Protein AF-A0AAV7IKE7-F1 (afdb_monomer)

Organism: Cotesia glomerata (NCBI:txid32391)

Structure (mmCIF, N/CA/C/O backbone):
data_AF-A0AAV7IKE7-F1
#
_entry.id   AF-A0AAV7IKE7-F1
#
loop_
_atom_site.group_PDB
_atom_site.id
_atom_site.type_symbol
_atom_site.label_atom_id
_atom_site.label_alt_id
_atom_site.label_comp_id
_atom_site.label_asym_id
_atom_site.label_entity_id
_atom_site.label_seq_id
_atom_site.pdbx_PDB_ins_code
_atom_site.Cartn_x
_atom_site.Cartn_y
_atom_site.Cartn_z
_atom_site.occupancy
_atom_site.B_iso_or_equiv
_atom_site.auth_seq_id
_atom_site.auth_comp_id
_atom_site.auth_asym_id
_atom_site.auth_atom_id
_atom_site.pdbx_PDB_model_num
ATOM 1 N N . ARG A 1 1 ? 20.752 11.874 -55.294 1.00 60.31 1 ARG A N 1
ATOM 2 C CA . ARG A 1 1 ? 19.433 12.115 -55.934 1.00 60.31 1 ARG A CA 1
ATOM 3 C C . ARG A 1 1 ? 18.949 10.869 -56.681 1.00 60.31 1 ARG A C 1
ATOM 5 O O . ARG A 1 1 ? 17.991 10.295 -56.192 1.00 60.31 1 ARG A O 1
ATOM 12 N N . LYS A 1 2 ? 19.685 10.338 -57.675 1.00 67.12 2 LYS A N 1
ATOM 13 C CA . LYS A 1 2 ? 19.336 9.075 -58.374 1.00 67.12 2 LYS A CA 1
ATOM 14 C C . LYS A 1 2 ? 19.021 7.869 -57.466 1.00 67.12 2 LYS A C 1
ATOM 16 O O . LYS A 1 2 ? 18.005 7.227 -57.664 1.00 67.12 2 LYS A O 1
ATOM 21 N N . ALA A 1 3 ? 19.811 7.620 -56.417 1.00 66.62 3 ALA A N 1
ATOM 22 C CA . ALA A 1 3 ? 19.564 6.496 -55.499 1.00 66.62 3 ALA A CA 1
ATOM 23 C C . ALA A 1 3 ? 18.273 6.622 -54.655 1.00 66.62 3 ALA A C 1
ATOM 25 O O . ALA A 1 3 ? 17.724 5.611 -54.231 1.00 66.62 3 ALA A O 1
ATOM 26 N N . ARG A 1 4 ? 17.772 7.846 -54.412 1.00 65.31 4 ARG A N 1
ATOM 27 C CA . ARG A 1 4 ? 16.480 8.062 -53.733 1.00 65.31 4 ARG A CA 1
ATOM 28 C C . ARG A 1 4 ? 15.309 7.891 -54.700 1.00 65.31 4 ARG A C 1
ATOM 30 O O . ARG A 1 4 ? 14.333 7.264 -54.323 1.00 65.31 4 ARG A O 1
ATOM 37 N N . GLU A 1 5 ? 15.432 8.380 -55.936 1.00 72.56 5 GLU A N 1
ATOM 38 C CA . GLU A 1 5 ? 14.412 8.184 -56.982 1.00 72.56 5 GLU A CA 1
ATOM 39 C C . GLU A 1 5 ? 14.264 6.713 -57.385 1.00 72.56 5 GLU A C 1
ATOM 41 O O . GLU A 1 5 ? 13.155 6.244 -57.620 1.00 72.56 5 GLU A O 1
ATOM 46 N N . GLU A 1 6 ? 15.368 5.966 -57.442 1.00 70.06 6 GLU A N 1
ATOM 47 C CA . GLU A 1 6 ? 15.345 4.534 -57.748 1.00 70.06 6 GLU A CA 1
ATOM 48 C C . GLU A 1 6 ? 14.755 3.717 -56.591 1.00 70.06 6 GLU A C 1
ATOM 50 O O . GLU A 1 6 ? 13.964 2.805 -56.819 1.00 70.06 6 GLU A O 1
ATOM 55 N N . ALA A 1 7 ? 15.056 4.088 -55.342 1.00 68.25 7 ALA A N 1
ATOM 56 C CA . ALA A 1 7 ? 14.423 3.491 -54.168 1.00 68.25 7 ALA A CA 1
ATOM 57 C C . ALA A 1 7 ? 12.918 3.803 -54.099 1.00 68.25 7 ALA A C 1
ATOM 59 O O . ALA A 1 7 ? 12.135 2.929 -53.739 1.00 68.25 7 ALA A O 1
ATOM 60 N N . GLU A 1 8 ? 12.503 5.012 -54.484 1.00 70.88 8 GLU A N 1
ATOM 61 C CA . GLU A 1 8 ? 11.095 5.417 -54.512 1.00 70.88 8 GLU A CA 1
ATOM 62 C C . GLU A 1 8 ? 10.317 4.722 -55.639 1.00 70.88 8 GLU A C 1
ATOM 64 O O . GLU A 1 8 ? 9.206 4.248 -55.412 1.00 70.88 8 GLU A O 1
ATOM 69 N N . LYS A 1 9 ? 10.911 4.576 -56.832 1.00 70.50 9 LYS A N 1
ATOM 70 C CA . LYS A 1 9 ? 10.323 3.777 -57.920 1.00 70.50 9 LYS A CA 1
ATOM 71 C C . LYS A 1 9 ? 10.181 2.310 -57.533 1.00 70.50 9 LYS A C 1
ATOM 73 O O . LYS A 1 9 ? 9.120 1.734 -57.724 1.00 70.50 9 LYS A O 1
ATOM 78 N N . LYS A 1 10 ? 11.209 1.731 -56.912 1.00 66.81 10 LYS A N 1
ATOM 79 C CA . LYS A 1 10 ? 11.194 0.333 -56.463 1.00 66.81 10 LYS A CA 1
ATOM 80 C C . LYS A 1 10 ? 10.252 0.100 -55.274 1.00 66.81 10 LYS A C 1
ATOM 82 O O . LYS A 1 10 ? 9.802 -1.023 -55.071 1.00 66.81 10 LYS A O 1
ATOM 87 N N . ALA A 1 11 ? 9.956 1.136 -54.487 1.00 63.97 11 ALA A N 1
ATOM 88 C CA . ALA A 1 11 ? 8.931 1.101 -53.447 1.00 63.97 11 ALA A CA 1
ATOM 89 C C . ALA A 1 11 ? 7.518 1.160 -54.049 1.00 63.97 11 ALA A C 1
ATOM 91 O O . ALA A 1 11 ? 6.686 0.336 -53.686 1.00 63.97 11 ALA A O 1
ATOM 92 N N . LYS A 1 12 ? 7.286 2.045 -55.029 1.00 64.50 12 LYS A N 1
ATOM 93 C CA . LYS A 1 12 ? 6.015 2.139 -55.768 1.00 64.50 12 LYS A CA 1
ATOM 94 C C . LYS A 1 12 ? 5.701 0.868 -56.558 1.00 64.50 12 LYS A C 1
ATOM 96 O O . LYS A 1 12 ? 4.599 0.353 -56.452 1.00 64.50 12 LYS A O 1
ATOM 101 N N . GLU A 1 13 ? 6.680 0.294 -57.255 1.00 62.62 13 GLU A N 1
ATOM 102 C CA . GLU A 1 13 ? 6.505 -0.970 -57.989 1.00 62.62 13 GLU A CA 1
ATOM 103 C C . GLU A 1 13 ? 6.179 -2.151 -57.056 1.00 62.62 13 GLU A C 1
ATOM 105 O O . GLU A 1 13 ? 5.406 -3.033 -57.421 1.00 62.62 13 GLU A O 1
ATOM 110 N N . LYS A 1 14 ? 6.722 -2.170 -55.829 1.00 61.47 14 LYS A N 1
ATOM 111 C CA . LYS A 1 14 ? 6.379 -3.180 -54.812 1.00 61.47 14 LYS A CA 1
ATOM 112 C C . LYS A 1 14 ? 4.986 -2.973 -54.212 1.00 61.47 14 LYS A C 1
ATOM 114 O O . LYS A 1 14 ? 4.319 -3.951 -53.898 1.00 61.47 14 LYS A O 1
ATOM 119 N N . GLU A 1 15 ? 4.560 -1.723 -54.060 1.00 57.88 15 GLU A N 1
ATOM 120 C CA . GLU A 1 15 ? 3.229 -1.351 -53.567 1.00 57.88 15 GLU A CA 1
ATOM 121 C C . GLU A 1 15 ? 2.134 -1.645 -54.612 1.00 57.88 15 GLU A C 1
ATOM 123 O O . GLU A 1 15 ? 1.039 -2.091 -54.267 1.00 57.88 15 GLU A O 1
ATOM 128 N N . GLU A 1 16 ? 2.450 -1.479 -55.900 1.00 60.28 16 GLU A N 1
ATOM 129 C CA . GLU A 1 16 ? 1.571 -1.805 -57.030 1.00 60.28 16 GLU A CA 1
ATOM 130 C C . GLU A 1 16 ? 1.511 -3.313 -57.330 1.00 60.28 16 GLU A C 1
ATOM 132 O O . GLU A 1 16 ? 0.470 -3.806 -57.766 1.00 60.28 16 GLU A O 1
ATOM 137 N N . ALA A 1 17 ? 2.585 -4.061 -57.043 1.00 60.53 17 ALA A N 1
ATOM 138 C CA . ALA A 1 17 ? 2.631 -5.521 -57.170 1.00 60.53 17 ALA A CA 1
ATOM 139 C C . ALA A 1 17 ? 1.938 -6.279 -56.015 1.00 60.53 17 ALA A C 1
ATOM 141 O O . ALA A 1 17 ? 1.748 -7.490 -56.119 1.00 60.53 17 ALA A O 1
ATOM 142 N N . MET A 1 18 ? 1.549 -5.593 -54.933 1.00 57.12 18 MET A N 1
ATOM 143 C CA . MET A 1 18 ? 0.799 -6.187 -53.820 1.00 57.12 18 MET A CA 1
ATOM 144 C C . MET A 1 18 ? -0.665 -6.424 -54.193 1.00 57.12 18 MET A C 1
ATOM 146 O O . MET A 1 18 ? -1.375 -5.544 -54.710 1.00 57.12 18 MET A O 1
ATOM 150 N N . THR A 1 19 ? -1.149 -7.621 -53.871 1.00 70.31 19 THR A N 1
ATOM 151 C CA . THR A 1 19 ? -2.540 -8.005 -54.115 1.00 70.31 19 THR A CA 1
ATOM 152 C C . THR A 1 19 ? -3.511 -7.103 -53.327 1.00 70.31 19 THR A C 1
ATOM 154 O O . THR A 1 19 ? -3.145 -6.511 -52.305 1.00 70.31 19 THR A O 1
ATOM 157 N N . PRO A 1 20 ? -4.776 -6.954 -53.766 1.00 66.69 20 PRO A N 1
ATOM 158 C CA . PRO A 1 20 ? -5.766 -6.124 -53.070 1.00 66.69 20 PRO A CA 1
ATOM 159 C C . PRO A 1 20 ? -6.015 -6.536 -51.609 1.00 66.69 20 PRO A C 1
ATOM 161 O O . PRO A 1 20 ? -6.411 -5.700 -50.797 1.00 66.69 20 PRO A O 1
ATOM 164 N N . GLU A 1 21 ? -5.795 -7.809 -51.269 1.00 68.31 21 GLU A N 1
ATOM 165 C CA . GLU A 1 21 ? -5.882 -8.308 -49.893 1.00 68.31 21 GLU A CA 1
ATOM 166 C C . GLU A 1 21 ? -4.678 -7.891 -49.051 1.00 68.31 21 GLU A C 1
ATOM 168 O O . GLU A 1 21 ? -4.850 -7.420 -47.926 1.00 68.31 21 GLU A O 1
ATOM 173 N N . GLU A 1 22 ? -3.470 -7.967 -49.604 1.00 68.88 22 GLU A N 1
ATOM 174 C CA . GLU A 1 22 ? -2.263 -7.562 -48.888 1.00 68.88 22 GLU A CA 1
ATOM 175 C C . GLU A 1 22 ? -2.207 -6.043 -48.668 1.00 68.88 22 GLU A C 1
ATOM 177 O O . GLU A 1 22 ? -1.779 -5.601 -47.603 1.00 68.88 22 GLU A O 1
ATOM 182 N N . ARG A 1 23 ? -2.729 -5.227 -49.599 1.00 69.88 23 ARG A N 1
ATOM 183 C CA . ARG A 1 23 ? -2.876 -3.771 -49.391 1.00 69.88 23 ARG A CA 1
ATOM 184 C C . ARG A 1 23 ? -3.809 -3.431 -48.229 1.00 69.88 23 ARG A C 1
ATOM 186 O O . ARG A 1 23 ? -3.502 -2.531 -47.450 1.00 69.88 23 ARG A O 1
ATOM 193 N N . ARG A 1 24 ? -4.917 -4.165 -48.061 1.00 70.44 24 ARG A N 1
ATOM 194 C CA . ARG A 1 24 ? -5.798 -3.999 -46.888 1.00 70.44 24 ARG A CA 1
ATOM 195 C C . ARG A 1 24 ? -5.112 -4.440 -45.601 1.00 70.44 24 ARG A C 1
ATOM 197 O O . ARG A 1 24 ? -5.270 -3.775 -44.583 1.00 70.44 24 ARG A O 1
ATOM 204 N N . ALA A 1 25 ? -4.343 -5.527 -45.638 1.00 75.69 25 ALA A N 1
ATOM 205 C CA . ALA A 1 25 ? -3.595 -6.001 -44.477 1.00 75.69 25 ALA A CA 1
ATOM 206 C C . ALA A 1 25 ? -2.491 -5.012 -44.060 1.00 75.69 25 ALA A C 1
ATOM 208 O O . ALA A 1 25 ? -2.332 -4.730 -42.872 1.00 75.69 25 ALA A O 1
ATOM 209 N N . GLU A 1 26 ? -1.766 -4.432 -45.019 1.00 75.75 26 GLU A N 1
ATOM 210 C CA . GLU A 1 26 ? -0.760 -3.405 -44.745 1.00 75.75 26 GLU A CA 1
ATOM 211 C C . GLU A 1 26 ? -1.403 -2.115 -44.224 1.00 75.75 26 GLU A C 1
ATOM 213 O O . GLU A 1 26 ? -0.913 -1.533 -43.256 1.00 75.75 26 GLU A O 1
ATOM 218 N N . GLN A 1 27 ? -2.537 -1.702 -44.796 1.00 77.94 27 GLN A N 1
ATOM 219 C CA . GLN A 1 27 ? -3.294 -0.550 -44.313 1.00 77.94 27 GLN A CA 1
ATOM 220 C C . GLN A 1 27 ? -3.797 -0.759 -42.879 1.00 77.94 27 GLN A C 1
ATOM 222 O O . GLN A 1 27 ? -3.615 0.123 -42.045 1.00 77.94 27 GLN A O 1
ATOM 227 N N . LEU A 1 28 ? -4.351 -1.935 -42.567 1.00 76.00 28 LEU A N 1
ATOM 228 C CA . LEU A 1 28 ? -4.756 -2.305 -41.207 1.00 76.00 28 LEU A CA 1
ATOM 229 C C . LEU A 1 28 ? -3.568 -2.314 -40.243 1.00 76.00 28 LEU A C 1
ATOM 231 O O . LEU A 1 28 ? -3.690 -1.875 -39.104 1.00 76.00 28 LEU A O 1
ATOM 235 N N . ARG A 1 29 ? -2.399 -2.783 -40.686 1.00 80.75 29 ARG A N 1
ATOM 236 C CA . ARG A 1 29 ? -1.184 -2.769 -39.866 1.00 80.75 29 ARG A CA 1
ATOM 237 C C . ARG A 1 29 ? -0.703 -1.342 -39.602 1.00 80.75 29 ARG A C 1
ATOM 239 O O . ARG A 1 29 ? -0.339 -1.039 -38.473 1.00 80.75 29 ARG A O 1
ATOM 246 N N . ARG A 1 30 ? -0.732 -0.463 -40.610 1.00 79.56 30 ARG A N 1
ATOM 247 C CA . ARG A 1 30 ? -0.406 0.965 -40.447 1.00 79.56 30 ARG A CA 1
ATOM 248 C C . ARG A 1 30 ? -1.403 1.671 -39.528 1.00 79.56 30 ARG A C 1
ATOM 250 O O . ARG A 1 30 ? -0.973 2.459 -38.696 1.00 79.56 30 ARG A O 1
ATOM 257 N N . GLN A 1 31 ? -2.695 1.358 -39.639 1.00 81.00 31 GLN A N 1
ATOM 258 C CA . GLN A 1 31 ? -3.735 1.879 -38.745 1.00 81.00 31 GLN A CA 1
ATOM 259 C C . GLN A 1 31 ? -3.505 1.437 -37.302 1.00 81.00 31 GLN A C 1
ATOM 261 O O . GLN A 1 31 ? -3.414 2.292 -36.434 1.00 81.00 31 GLN A O 1
ATOM 266 N N . LYS A 1 32 ? -3.279 0.142 -37.053 1.00 78.62 32 LYS A N 1
ATOM 267 C CA . LYS A 1 32 ? -2.959 -0.364 -35.708 1.00 78.62 32 LYS A CA 1
ATOM 268 C C . LYS A 1 32 ? -1.722 0.295 -35.105 1.00 78.62 32 LYS A C 1
ATOM 270 O O . LYS A 1 32 ? -1.733 0.652 -33.939 1.00 78.62 32 LYS A O 1
ATOM 275 N N . MET A 1 33 ? -0.666 0.474 -35.899 1.00 70.88 33 MET A N 1
ATOM 276 C CA . MET A 1 33 ? 0.551 1.153 -35.439 1.00 70.88 33 MET A CA 1
ATOM 277 C C . MET A 1 33 ? 0.287 2.623 -35.080 1.00 70.88 33 MET A C 1
ATOM 279 O O . MET A 1 33 ? 0.884 3.135 -34.139 1.00 70.88 33 MET A O 1
ATOM 283 N N . ALA A 1 34 ? -0.591 3.303 -35.823 1.00 82.25 34 ALA A N 1
ATOM 284 C CA . ALA A 1 34 ? -0.981 4.679 -35.530 1.00 82.25 34 ALA A CA 1
ATOM 285 C C . ALA A 1 34 ? -1.872 4.766 -34.281 1.00 82.25 34 ALA A C 1
ATOM 287 O O . ALA A 1 34 ? -1.627 5.611 -33.430 1.00 82.25 34 ALA A O 1
ATOM 288 N N . GLU A 1 35 ? -2.848 3.866 -34.145 1.00 76.62 35 GLU A N 1
ATOM 289 C CA . GLU A 1 35 ? -3.706 3.754 -32.959 1.00 76.62 35 GLU A CA 1
ATOM 290 C C . GLU A 1 35 ? -2.889 3.436 -31.702 1.00 76.62 35 GLU A C 1
ATOM 292 O O . GLU A 1 35 ? -3.121 4.032 -30.658 1.00 76.62 35 GLU A O 1
ATOM 297 N N . GLU A 1 36 ? -1.895 2.547 -31.792 1.00 77.06 36 GLU A N 1
ATOM 298 C CA . GLU A 1 36 ? -1.006 2.230 -30.670 1.00 77.06 36 GLU A CA 1
ATOM 299 C C . GLU A 1 36 ? -0.126 3.428 -30.284 1.00 77.06 36 GLU A C 1
ATOM 301 O O . GLU A 1 36 ? 0.082 3.687 -29.100 1.00 77.06 36 GLU A O 1
ATOM 306 N N . ALA A 1 37 ? 0.375 4.185 -31.264 1.00 80.50 37 ALA A N 1
ATOM 307 C CA . ALA A 1 37 ? 1.142 5.398 -31.002 1.00 80.50 37 ALA A CA 1
ATOM 308 C C . ALA A 1 37 ? 0.283 6.497 -30.353 1.00 80.50 37 ALA A C 1
ATOM 310 O O . ALA A 1 37 ? 0.738 7.141 -29.411 1.00 80.50 37 ALA A O 1
ATOM 311 N N . ASP A 1 38 ? -0.952 6.682 -30.824 1.00 83.19 38 ASP A N 1
ATOM 312 C CA . ASP A 1 38 ? -1.891 7.666 -30.277 1.00 83.19 38 ASP A CA 1
ATOM 313 C C . ASP A 1 38 ? -2.370 7.264 -28.876 1.00 83.19 38 ASP A C 1
ATOM 315 O O . ASP A 1 38 ? -2.422 8.092 -27.971 1.00 83.19 38 ASP A O 1
ATOM 319 N N . LEU A 1 39 ? -2.604 5.968 -28.648 1.00 79.12 39 LEU A N 1
ATOM 320 C CA . LEU A 1 39 ? -2.891 5.424 -27.324 1.00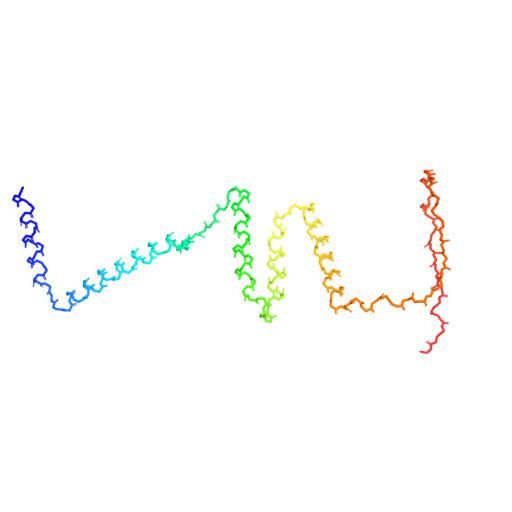 79.12 39 LEU A CA 1
ATOM 321 C C . LEU A 1 39 ? -1.727 5.673 -26.361 1.00 79.12 39 LEU A C 1
ATOM 323 O O . LEU A 1 39 ? -1.966 6.136 -25.252 1.00 79.12 39 LEU A O 1
ATOM 327 N N . ARG A 1 40 ? -0.478 5.417 -26.779 1.00 75.38 40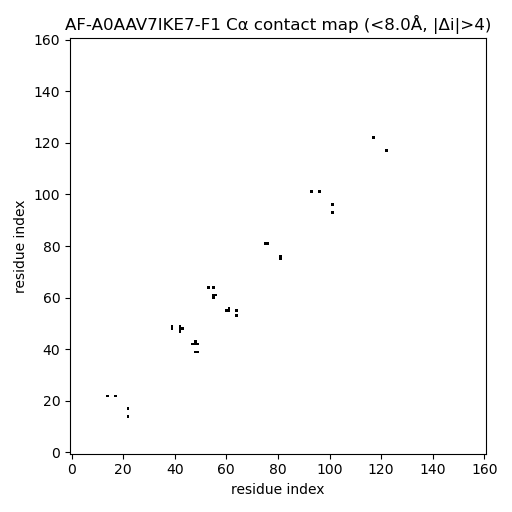 ARG A N 1
ATOM 328 C CA . ARG A 1 40 ? 0.717 5.707 -25.966 1.00 75.38 40 ARG A CA 1
ATOM 329 C C . ARG A 1 40 ? 0.855 7.194 -25.656 1.00 75.38 40 ARG A C 1
ATOM 331 O O . ARG A 1 40 ? 1.172 7.545 -24.526 1.00 75.38 40 ARG A O 1
ATOM 338 N N . LEU A 1 41 ? 0.587 8.061 -26.629 1.00 80.69 41 LEU A N 1
ATOM 339 C CA . LEU A 1 41 ? 0.617 9.508 -26.434 1.00 80.69 41 LEU A CA 1
ATOM 340 C C . LEU A 1 41 ? -0.492 9.973 -25.481 1.00 80.69 41 LEU A C 1
ATOM 342 O O . LEU A 1 41 ? -0.247 10.807 -24.613 1.00 80.69 41 LEU A O 1
ATOM 346 N N . ALA A 1 42 ? -1.703 9.428 -25.606 1.00 80.06 42 ALA A N 1
ATOM 347 C CA . ALA A 1 42 ? -2.801 9.702 -24.687 1.00 80.06 42 ALA A CA 1
ATOM 348 C C . ALA A 1 42 ? -2.456 9.215 -23.274 1.00 80.06 42 ALA A C 1
ATOM 350 O O . ALA A 1 42 ? -2.630 9.949 -22.311 1.00 80.06 42 ALA A O 1
ATOM 351 N N . MET A 1 43 ? -1.897 8.015 -23.156 1.00 72.62 43 MET A N 1
ATOM 352 C CA . MET A 1 43 ? -1.368 7.453 -21.916 1.00 72.62 43 MET A CA 1
ATOM 353 C C . MET A 1 43 ? -0.324 8.371 -21.268 1.00 72.62 43 MET A C 1
ATOM 355 O O . MET A 1 43 ? -0.454 8.688 -20.092 1.00 72.62 43 MET A O 1
ATOM 359 N N . GLU A 1 44 ? 0.633 8.903 -22.031 1.00 75.81 44 GLU A N 1
ATOM 360 C CA . GLU A 1 44 ? 1.605 9.893 -21.545 1.00 75.81 44 GLU A CA 1
ATOM 361 C C . GLU A 1 44 ? 0.935 11.222 -21.142 1.00 75.81 44 GLU A C 1
ATOM 363 O O . GLU A 1 44 ? 1.230 11.781 -20.089 1.00 75.81 44 GLU A O 1
ATOM 368 N N . THR A 1 45 ? -0.031 11.699 -21.932 1.00 76.38 45 THR A N 1
ATOM 369 C CA . THR A 1 45 ? -0.753 12.965 -21.695 1.00 76.38 45 THR A CA 1
ATOM 370 C C . THR A 1 45 ? -1.663 12.900 -20.464 1.00 76.38 45 THR A C 1
ATOM 372 O O . THR A 1 45 ? -1.830 13.893 -19.757 1.00 76.38 45 THR A O 1
ATOM 375 N N . PHE A 1 46 ? -2.256 11.735 -20.201 1.00 73.94 46 PHE A N 1
ATOM 376 C CA . PHE A 1 46 ? -3.139 11.479 -19.063 1.00 73.94 46 PHE A CA 1
ATOM 377 C C . PHE A 1 46 ? -2.418 10.813 -17.878 1.00 73.94 46 PHE A C 1
ATOM 379 O O . PHE A 1 46 ? -3.063 10.532 -16.870 1.00 73.94 46 PHE A O 1
ATOM 386 N N . GLY A 1 47 ? -1.102 10.583 -17.973 1.00 59.28 47 GLY A N 1
ATOM 387 C CA . GLY A 1 47 ? -0.287 10.003 -16.901 1.00 59.28 47 GLY A CA 1
ATOM 388 C C . GLY A 1 47 ? -0.594 8.533 -16.588 1.00 59.28 47 GLY A C 1
ATOM 389 O O . GLY A 1 47 ? -0.384 8.088 -15.466 1.00 59.28 47 GLY A O 1
ATOM 390 N N . VAL A 1 48 ? -1.121 7.781 -17.555 1.00 56.53 48 VAL A N 1
ATOM 391 C CA . VAL A 1 48 ? -1.417 6.347 -17.439 1.00 56.53 48 VAL A CA 1
ATOM 392 C C . VAL A 1 48 ? -0.342 5.578 -18.196 1.00 56.53 48 VAL A C 1
ATOM 394 O O . VAL A 1 48 ? -0.513 5.283 -19.370 1.00 56.53 48 VAL A O 1
ATOM 397 N N . ALA A 1 49 ? 0.787 5.268 -17.568 1.00 56.75 49 ALA A N 1
ATOM 398 C CA . ALA A 1 49 ? 1.828 4.494 -18.235 1.00 56.75 49 ALA A CA 1
ATOM 399 C C . ALA A 1 49 ? 1.381 3.035 -18.498 1.00 56.75 49 ALA A C 1
ATOM 401 O O . ALA A 1 49 ? 0.687 2.455 -17.657 1.00 56.75 49 ALA A O 1
ATOM 402 N N . PRO A 1 50 ? 1.769 2.411 -19.633 1.00 51.97 50 PRO A N 1
ATOM 403 C CA . PRO A 1 50 ? 1.270 1.086 -20.011 1.00 51.97 50 PRO A CA 1
ATOM 404 C C . PRO A 1 50 ? 1.865 -0.078 -19.208 1.00 51.97 50 PRO A C 1
ATOM 406 O O . PRO A 1 50 ? 1.281 -1.150 -19.227 1.00 51.97 50 PRO A O 1
ATOM 409 N N . ASP A 1 51 ? 2.983 0.119 -18.506 1.00 52.50 51 ASP A N 1
ATOM 410 C CA . ASP A 1 51 ? 3.698 -0.919 -17.747 1.00 52.50 51 ASP A CA 1
ATOM 411 C C . ASP A 1 51 ? 4.536 -0.285 -16.613 1.00 52.50 51 ASP A C 1
ATOM 413 O O . ASP A 1 51 ? 5.703 -0.630 -16.408 1.00 52.50 51 ASP A O 1
ATOM 417 N N . ASP A 1 52 ? 3.977 0.678 -15.873 1.00 53.34 52 ASP A N 1
ATOM 418 C CA . ASP A 1 52 ? 4.678 1.256 -14.720 1.00 53.34 52 ASP A CA 1
ATOM 419 C C . ASP A 1 52 ? 4.650 0.271 -13.549 1.00 53.34 52 ASP A C 1
ATOM 421 O O . ASP A 1 52 ? 3.802 0.319 -12.654 1.00 53.34 52 ASP A O 1
ATOM 425 N N . VAL A 1 53 ? 5.653 -0.608 -13.505 1.00 58.06 53 VAL A N 1
ATOM 426 C CA . VAL A 1 53 ? 6.215 -0.990 -12.211 1.00 58.06 53 VAL A CA 1
ATOM 427 C C . VAL A 1 53 ? 6.764 0.307 -11.626 1.00 58.06 53 VAL A C 1
ATOM 429 O O . VAL A 1 53 ? 7.903 0.683 -11.882 1.00 58.06 53 VAL A O 1
ATOM 432 N N . LEU A 1 54 ? 5.916 1.042 -10.911 1.00 63.06 54 LEU A N 1
ATOM 433 C CA . LEU A 1 54 ? 6.327 2.207 -10.151 1.00 63.06 54 LEU A CA 1
ATOM 434 C C . LEU A 1 54 ? 7.303 1.668 -9.101 1.00 63.06 54 LEU A C 1
ATOM 436 O O . LEU A 1 54 ? 6.907 0.927 -8.201 1.00 63.06 54 LEU A O 1
ATOM 440 N N . ILE A 1 55 ? 8.596 1.925 -9.299 1.00 77.00 55 ILE A N 1
ATOM 441 C CA . ILE A 1 55 ? 9.656 1.574 -8.353 1.00 77.00 55 ILE A CA 1
ATOM 442 C C . ILE A 1 55 ? 9.900 2.844 -7.540 1.00 77.00 55 ILE A C 1
ATOM 444 O O . ILE A 1 55 ? 10.716 3.664 -7.956 1.00 77.00 55 ILE A O 1
ATOM 448 N N . PRO A 1 56 ? 9.158 3.066 -6.442 1.00 85.88 56 PRO A N 1
ATOM 449 C CA . PRO A 1 56 ? 9.378 4.243 -5.622 1.00 85.88 56 PRO A CA 1
ATOM 450 C C . PRO A 1 56 ? 10.771 4.179 -4.986 1.00 85.88 56 PRO A C 1
ATOM 452 O O . PRO A 1 56 ? 11.167 3.143 -4.447 1.00 85.88 56 PRO A O 1
ATOM 455 N N . ASP A 1 57 ? 11.496 5.293 -5.031 1.00 85.50 57 ASP A N 1
ATOM 456 C CA . ASP A 1 57 ? 12.804 5.470 -4.388 1.00 85.50 57 ASP A CA 1
ATOM 457 C C . ASP A 1 57 ? 12.764 6.628 -3.376 1.00 85.50 57 ASP A C 1
ATOM 459 O O . ASP A 1 57 ? 13.379 6.575 -2.308 1.00 85.50 57 ASP A O 1
ATOM 463 N N . THR A 1 58 ? 11.954 7.659 -3.641 1.00 90.56 58 THR A N 1
ATOM 464 C CA . THR A 1 58 ? 11.764 8.787 -2.718 1.00 90.56 58 THR A CA 1
ATOM 465 C C . THR A 1 58 ? 10.547 8.612 -1.807 1.00 90.56 58 THR A C 1
ATOM 467 O O . THR A 1 58 ? 9.594 7.895 -2.108 1.00 90.56 58 THR A O 1
ATOM 470 N N . LYS A 1 59 ? 10.541 9.306 -0.660 1.00 89.69 59 LYS A N 1
ATOM 471 C CA . LYS A 1 59 ? 9.405 9.280 0.281 1.00 89.69 59 LYS A CA 1
ATOM 472 C C . LYS A 1 59 ? 8.088 9.684 -0.393 1.00 89.69 59 LYS A C 1
ATOM 474 O O . LYS A 1 59 ? 7.063 9.067 -0.132 1.00 89.69 59 LYS A O 1
ATOM 479 N N . GLU A 1 60 ? 8.133 10.708 -1.240 1.00 87.81 60 GLU A N 1
ATOM 480 C CA . GLU A 1 60 ? 6.968 11.230 -1.962 1.00 87.81 60 GLU A CA 1
ATOM 481 C C . GLU A 1 60 ? 6.445 10.213 -2.985 1.00 87.81 60 GLU A C 1
ATOM 483 O O . GLU A 1 60 ? 5.239 9.996 -3.080 1.00 87.81 60 GLU A O 1
ATOM 488 N N . GLU A 1 61 ? 7.340 9.514 -3.685 1.00 84.50 61 GLU A N 1
ATOM 489 C CA . GLU A 1 61 ? 6.968 8.424 -4.593 1.00 84.50 61 GLU A CA 1
ATOM 490 C C . GLU A 1 61 ? 6.344 7.243 -3.845 1.00 84.50 61 GLU A C 1
ATOM 492 O O . GLU A 1 61 ? 5.356 6.677 -4.308 1.00 84.50 61 GLU A O 1
ATOM 497 N N . PHE A 1 62 ? 6.859 6.889 -2.662 1.00 89.38 62 PHE A N 1
ATOM 498 C CA . PHE A 1 62 ? 6.248 5.856 -1.819 1.00 89.38 62 PHE A CA 1
ATOM 499 C C . PHE A 1 62 ? 4.841 6.245 -1.348 1.00 89.38 62 PHE A C 1
ATOM 501 O O . PHE A 1 62 ? 3.974 5.376 -1.255 1.00 89.38 62 PHE A O 1
ATOM 508 N N . GLU A 1 63 ? 4.593 7.526 -1.068 1.00 90.31 63 GLU A N 1
ATOM 509 C CA . GLU A 1 63 ? 3.255 8.022 -0.724 1.00 90.31 63 GLU A CA 1
ATOM 510 C C . GLU A 1 63 ? 2.296 7.904 -1.921 1.00 90.31 63 GLU A C 1
ATOM 512 O O . GLU A 1 63 ? 1.204 7.353 -1.781 1.00 90.31 63 GLU A O 1
ATOM 517 N N . GLN A 1 64 ? 2.722 8.317 -3.119 1.00 88.00 64 GLN A N 1
ATOM 518 C CA . GLN A 1 64 ? 1.925 8.174 -4.348 1.00 88.00 64 GLN A CA 1
ATOM 519 C C . GLN A 1 64 ? 1.658 6.706 -4.710 1.00 88.00 64 GLN A C 1
ATOM 521 O O . GLN A 1 64 ? 0.549 6.339 -5.120 1.00 88.00 64 GLN A O 1
ATOM 526 N N . TYR A 1 65 ? 2.659 5.845 -4.525 1.00 88.31 65 TYR A N 1
ATOM 527 C CA . TYR A 1 65 ? 2.523 4.413 -4.750 1.00 88.31 65 TYR A CA 1
ATOM 528 C C . TYR A 1 65 ? 1.533 3.782 -3.768 1.00 88.31 65 TYR A C 1
ATOM 530 O O . TYR A 1 65 ? 0.677 2.991 -4.169 1.00 88.31 65 TYR A O 1
ATOM 538 N N . ALA A 1 66 ? 1.591 4.172 -2.492 1.00 90.69 66 ALA A N 1
ATOM 539 C CA . ALA A 1 66 ? 0.652 3.708 -1.479 1.00 90.69 66 ALA A CA 1
ATOM 540 C C . ALA A 1 66 ? -0.796 4.098 -1.817 1.00 90.69 66 ALA A C 1
ATOM 542 O O . ALA A 1 66 ? -1.676 3.243 -1.738 1.00 90.69 66 ALA A O 1
ATOM 543 N N . GLU A 1 67 ? -1.050 5.336 -2.253 1.00 91.19 67 GLU A N 1
ATOM 544 C CA . GLU A 1 67 ? -2.386 5.778 -2.687 1.00 91.19 67 GLU A CA 1
ATOM 545 C C . GLU A 1 67 ? -2.904 4.967 -3.883 1.00 91.19 67 GLU A C 1
ATOM 547 O O . GLU A 1 67 ? -4.057 4.524 -3.899 1.00 91.19 67 GLU A O 1
ATOM 552 N N . SER A 1 68 ? -2.032 4.690 -4.856 1.00 89.19 68 SER A N 1
ATOM 553 C CA . SER A 1 68 ? -2.369 3.866 -6.022 1.00 89.19 68 SER A CA 1
ATOM 554 C C . SER A 1 68 ? -2.737 2.434 -5.617 1.00 89.19 68 SER A C 1
ATOM 556 O O . SER A 1 68 ? -3.768 1.909 -6.046 1.00 89.19 68 SER A O 1
ATOM 558 N N . LEU A 1 69 ? -1.950 1.813 -4.730 1.00 90.88 69 LEU A N 1
ATOM 559 C CA . LEU A 1 69 ? -2.246 0.486 -4.182 1.00 90.88 69 LEU A CA 1
ATOM 560 C C . LEU A 1 69 ? -3.555 0.479 -3.389 1.00 90.88 69 LEU A C 1
ATOM 562 O O . LEU A 1 69 ? -4.376 -0.422 -3.563 1.00 90.88 69 LEU A O 1
ATOM 566 N N . LEU A 1 70 ? -3.782 1.487 -2.544 1.00 93.00 70 LEU A N 1
ATOM 567 C CA . LEU A 1 70 ? -5.011 1.612 -1.765 1.00 93.00 70 LEU A CA 1
ATOM 568 C C . LEU A 1 70 ? -6.237 1.723 -2.666 1.00 93.00 70 LEU A C 1
ATOM 570 O O . LEU A 1 70 ? -7.248 1.085 -2.371 1.00 93.00 70 LEU A O 1
ATOM 574 N N . HIS A 1 71 ? -6.164 2.493 -3.753 1.00 91.88 71 HIS A N 1
ATOM 575 C CA . HIS A 1 71 ? -7.255 2.601 -4.717 1.00 91.88 71 HIS A CA 1
ATOM 576 C C . HIS A 1 71 ? -7.591 1.240 -5.340 1.00 91.88 71 HIS A C 1
ATOM 578 O O . HIS A 1 71 ? -8.750 0.821 -5.320 1.00 91.88 71 HIS A O 1
ATOM 584 N N . GLN A 1 72 ? -6.571 0.526 -5.824 1.00 90.69 72 GLN A N 1
ATOM 585 C CA . GLN A 1 72 ? -6.732 -0.780 -6.468 1.00 90.69 72 GLN A CA 1
ATOM 586 C C . GLN A 1 72 ? -7.280 -1.841 -5.507 1.00 90.69 72 GLN A C 1
ATOM 588 O O . GLN A 1 72 ? -8.219 -2.562 -5.839 1.00 90.69 72 GLN A O 1
ATOM 593 N N . ILE A 1 73 ? -6.740 -1.911 -4.288 1.00 92.88 73 ILE A N 1
ATOM 594 C CA . ILE A 1 73 ? -7.177 -2.863 -3.259 1.00 92.88 73 ILE A CA 1
ATOM 595 C C . ILE A 1 73 ? -8.628 -2.576 -2.852 1.00 92.88 73 ILE A C 1
ATOM 597 O O . ILE A 1 73 ? -9.466 -3.479 -2.834 1.00 92.88 73 ILE A O 1
ATOM 601 N N . ASN A 1 74 ? -8.958 -1.312 -2.567 1.00 93.19 74 ASN A N 1
ATOM 602 C CA . ASN A 1 74 ? -10.280 -0.938 -2.062 1.00 93.19 74 ASN A CA 1
ATOM 603 C C . ASN A 1 74 ? -11.385 -0.943 -3.128 1.00 93.19 74 ASN A C 1
ATOM 605 O O . ASN A 1 74 ? -12.559 -0.817 -2.763 1.00 93.19 74 ASN A O 1
ATOM 609 N N . LEU A 1 75 ? -11.061 -1.125 -4.413 1.00 94.19 75 LEU A N 1
ATOM 610 C CA . LEU A 1 75 ? -12.057 -1.325 -5.470 1.00 94.19 75 LEU A CA 1
ATOM 611 C C . LEU A 1 75 ? -13.006 -2.486 -5.128 1.00 94.19 75 LEU A C 1
ATOM 613 O O . LEU A 1 75 ? -14.211 -2.413 -5.371 1.00 94.19 75 LEU A O 1
ATOM 617 N N . TYR A 1 76 ? -12.475 -3.515 -4.467 1.00 92.88 76 TYR A N 1
ATOM 618 C CA . TYR A 1 76 ? -13.193 -4.737 -4.113 1.00 92.88 76 TYR A CA 1
ATOM 619 C C . TYR A 1 76 ? -13.727 -4.750 -2.678 1.00 92.88 76 TYR A C 1
ATOM 621 O O . TYR A 1 76 ? -14.196 -5.786 -2.219 1.00 92.88 76 TYR A O 1
ATOM 629 N N . LYS A 1 77 ? -13.727 -3.613 -1.967 1.00 93.06 77 LYS A N 1
ATOM 630 C CA . LYS A 1 77 ? -14.108 -3.540 -0.539 1.00 93.06 77 LYS A CA 1
ATOM 631 C C . LYS A 1 77 ? -15.519 -4.039 -0.196 1.00 93.06 77 LYS A C 1
ATOM 633 O O . LYS A 1 77 ? -15.827 -4.241 0.971 1.00 93.06 77 LYS A O 1
ATOM 638 N N . SER A 1 78 ? -16.398 -4.157 -1.193 1.00 95.00 78 SER A N 1
ATOM 639 C CA . SER A 1 78 ? -17.775 -4.652 -1.041 1.00 95.00 78 SER A CA 1
ATOM 640 C C . SER A 1 78 ? -17.927 -6.147 -1.342 1.00 95.00 78 SER A C 1
ATOM 642 O O . SER A 1 78 ? -18.998 -6.707 -1.121 1.00 95.00 78 SER A O 1
ATOM 644 N N . HIS A 1 79 ? -16.877 -6.797 -1.848 1.00 97.06 79 HIS A N 1
ATOM 645 C CA . HIS A 1 79 ? -16.883 -8.217 -2.167 1.00 97.06 79 HIS A CA 1
ATOM 646 C C . HIS A 1 79 ? -16.858 -9.063 -0.886 1.00 97.06 79 HIS A C 1
ATOM 648 O O . HIS A 1 79 ? -16.174 -8.717 0.075 1.00 97.06 79 HIS A O 1
ATOM 654 N N . ALA A 1 80 ? -17.566 -10.196 -0.876 1.00 97.19 80 ALA A N 1
ATOM 655 C CA . ALA A 1 80 ? -17.685 -11.054 0.308 1.00 97.19 80 ALA A CA 1
ATOM 656 C C . ALA A 1 80 ? -16.330 -11.593 0.805 1.00 97.19 80 ALA A C 1
ATOM 658 O O . ALA A 1 80 ? -16.100 -11.660 2.005 1.00 97.19 80 ALA A O 1
ATOM 659 N N . GLU A 1 81 ? -15.419 -11.905 -0.120 1.00 96.06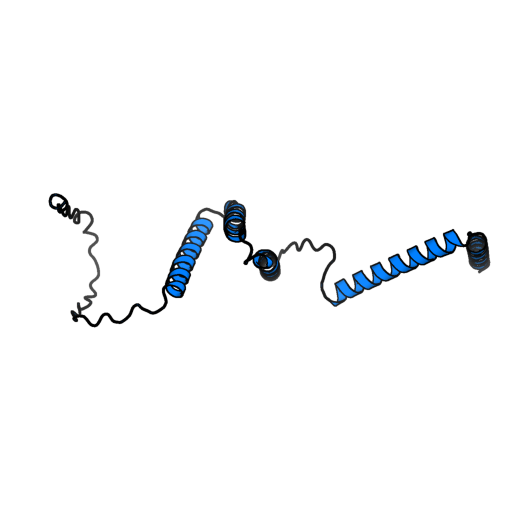 81 GLU A N 1
ATOM 660 C CA . GLU A 1 81 ? -14.063 -12.400 0.181 1.00 96.06 81 GLU A CA 1
ATOM 661 C C . GLU A 1 81 ? -13.078 -11.295 0.611 1.00 96.06 81 GLU A C 1
ATOM 663 O O . GLU A 1 81 ? -11.933 -11.582 0.958 1.00 96.06 81 GLU A O 1
ATOM 668 N N . TYR A 1 82 ? -13.485 -10.019 0.572 1.00 97.00 82 TYR A N 1
ATOM 669 C CA . TYR A 1 82 ? -12.590 -8.898 0.865 1.00 97.00 82 TYR A CA 1
ATOM 670 C C . TYR A 1 82 ? -11.966 -8.942 2.270 1.00 97.00 82 TYR A C 1
ATOM 672 O O . TYR A 1 82 ? -10.766 -8.686 2.360 1.00 97.00 82 TYR A O 1
ATOM 680 N N . PRO A 1 83 ? -12.700 -9.272 3.356 1.00 95.81 83 PRO A N 1
ATOM 681 C CA . PRO A 1 83 ? -12.115 -9.326 4.695 1.00 95.81 83 PRO A CA 1
ATOM 682 C C . PRO A 1 83 ? -10.943 -10.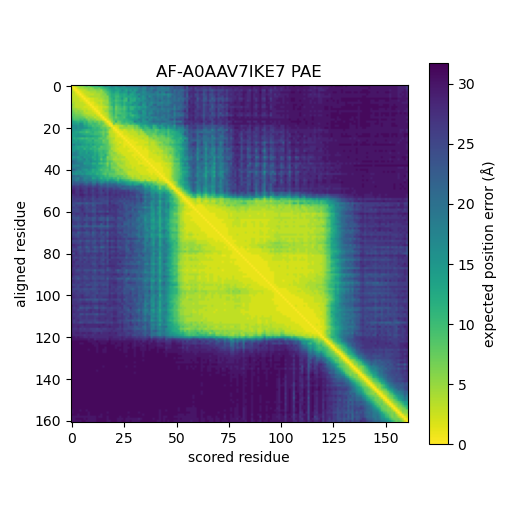310 4.780 1.00 95.81 83 PRO A C 1
ATOM 684 O O . PRO A 1 83 ? -9.846 -9.916 5.163 1.00 95.81 83 PRO A O 1
ATOM 687 N N . THR A 1 84 ? -11.141 -11.553 4.331 1.00 96.75 84 THR A N 1
ATOM 688 C CA . THR A 1 84 ? -10.103 -12.594 4.349 1.00 96.75 84 THR A CA 1
ATOM 689 C C . THR A 1 84 ? -8.923 -12.228 3.452 1.00 96.75 84 THR A C 1
ATOM 691 O O . THR A 1 84 ? -7.771 -12.352 3.859 1.00 96.75 84 THR A O 1
ATOM 694 N N . PHE A 1 85 ? -9.192 -11.703 2.253 1.00 96.88 85 PHE A N 1
ATOM 695 C CA . PHE A 1 85 ? -8.147 -11.204 1.360 1.00 96.88 85 PHE A CA 1
ATOM 696 C C . PHE A 1 85 ? -7.307 -10.088 2.005 1.00 96.88 85 PHE A C 1
ATOM 698 O O . PHE A 1 85 ? -6.077 -10.122 1.930 1.00 96.88 85 PHE A O 1
ATOM 705 N N . ALA A 1 86 ? -7.952 -9.105 2.639 1.00 95.88 86 ALA A N 1
ATOM 706 C CA . ALA A 1 86 ? -7.271 -7.972 3.254 1.00 95.88 86 ALA A CA 1
ATOM 707 C C . ALA A 1 86 ? -6.413 -8.405 4.455 1.00 95.88 86 ALA A C 1
ATOM 709 O O . ALA A 1 86 ? -5.270 -7.961 4.579 1.00 95.88 86 ALA A O 1
ATOM 710 N N . GLU A 1 87 ? -6.929 -9.294 5.307 1.00 94.88 87 GLU A N 1
ATOM 711 C CA . GLU A 1 87 ? -6.201 -9.860 6.452 1.00 94.88 87 GLU A CA 1
ATOM 712 C C . GLU A 1 87 ? -4.934 -10.612 6.016 1.00 94.88 87 GLU A C 1
ATOM 714 O O . GLU A 1 87 ? -3.841 -10.365 6.545 1.00 94.88 87 GLU A O 1
ATOM 719 N N . ASP A 1 88 ? -5.052 -11.471 5.001 1.00 96.62 88 ASP A N 1
ATOM 720 C CA . ASP A 1 88 ? -3.926 -12.217 4.437 1.00 96.62 88 ASP A CA 1
ATOM 721 C C . ASP A 1 88 ? -2.890 -11.292 3.787 1.00 96.62 88 ASP A C 1
ATOM 723 O O . ASP A 1 88 ? -1.683 -11.470 3.982 1.00 96.62 88 ASP A O 1
ATOM 727 N N . LEU A 1 89 ? -3.337 -10.289 3.025 1.00 96.06 89 LEU A N 1
ATOM 728 C CA . LEU A 1 89 ? -2.451 -9.337 2.358 1.00 96.06 89 LEU A CA 1
ATOM 729 C C . LEU A 1 89 ? -1.635 -8.530 3.375 1.00 96.06 89 LEU A C 1
ATOM 731 O O . LEU A 1 89 ? -0.411 -8.449 3.255 1.00 96.06 89 LEU A O 1
ATOM 735 N N . ILE A 1 90 ? -2.292 -7.979 4.401 1.00 94.81 90 ILE A N 1
ATOM 736 C CA . ILE A 1 90 ? -1.625 -7.232 5.476 1.00 94.81 90 ILE A CA 1
ATOM 737 C C . ILE A 1 90 ? -0.598 -8.126 6.174 1.00 94.81 90 ILE A C 1
ATOM 739 O O . ILE A 1 90 ? 0.532 -7.695 6.396 1.00 94.81 90 ILE A O 1
ATOM 743 N N . SER A 1 91 ? -0.951 -9.381 6.463 1.00 94.75 91 SER A N 1
ATOM 744 C CA . SER A 1 91 ? -0.057 -10.338 7.127 1.00 94.75 91 SER A CA 1
ATOM 745 C C . SER A 1 91 ? 1.192 -10.648 6.295 1.00 94.75 91 SER A C 1
ATOM 747 O O . SER A 1 91 ? 2.311 -10.638 6.817 1.00 94.75 91 SER A O 1
ATOM 749 N N . ARG A 1 92 ? 1.026 -10.861 4.983 1.00 95.88 92 ARG A N 1
ATOM 750 C CA . ARG A 1 92 ? 2.131 -11.111 4.040 1.00 95.88 92 ARG A CA 1
ATOM 751 C C . ARG A 1 92 ? 3.043 -9.904 3.850 1.00 95.88 92 ARG A C 1
ATOM 753 O O . ARG A 1 92 ? 4.233 -10.087 3.627 1.00 95.88 92 ARG A O 1
ATOM 760 N N . ILE A 1 93 ? 2.521 -8.682 3.940 1.00 94.75 93 ILE A N 1
ATOM 761 C CA . ILE A 1 93 ? 3.347 -7.466 3.913 1.00 94.75 93 ILE A CA 1
ATOM 762 C C . ILE A 1 93 ? 4.098 -7.323 5.242 1.00 94.75 93 ILE A C 1
ATOM 764 O O . ILE A 1 93 ? 5.311 -7.101 5.260 1.00 94.75 93 ILE A O 1
ATOM 768 N N . ALA A 1 94 ? 3.385 -7.497 6.356 1.00 95.25 94 ALA A N 1
ATOM 769 C CA . ALA A 1 94 ? 3.894 -7.277 7.702 1.00 95.25 94 ALA A CA 1
ATOM 770 C C . ALA A 1 94 ? 5.055 -8.212 8.078 1.00 95.25 94 ALA A C 1
ATOM 772 O O . ALA A 1 94 ? 5.913 -7.809 8.859 1.00 95.25 94 ALA A O 1
ATOM 773 N N . VAL A 1 95 ? 5.145 -9.414 7.495 1.00 95.31 95 VAL A N 1
ATOM 774 C CA . VAL A 1 95 ? 6.252 -10.362 7.743 1.00 95.31 95 VAL A CA 1
ATOM 775 C C . VAL A 1 95 ? 7.642 -9.770 7.460 1.00 95.31 95 VAL A C 1
ATOM 777 O O . VAL A 1 95 ? 8.621 -10.190 8.069 1.00 95.31 95 VAL A O 1
ATOM 780 N N . ASN A 1 96 ? 7.731 -8.769 6.578 1.00 94.75 96 ASN A N 1
ATOM 781 C CA . ASN A 1 96 ? 8.988 -8.106 6.221 1.00 94.75 96 ASN A CA 1
ATOM 782 C C . ASN A 1 96 ? 9.365 -6.961 7.183 1.00 94.75 96 ASN A C 1
ATOM 784 O O . ASN A 1 96 ? 10.418 -6.344 7.031 1.00 94.75 96 ASN A O 1
ATOM 788 N N . LEU A 1 97 ? 8.514 -6.644 8.165 1.00 94.81 97 LEU A N 1
ATOM 789 C CA . LEU A 1 97 ? 8.748 -5.570 9.126 1.00 94.81 97 LEU A CA 1
ATOM 790 C C . LEU A 1 97 ? 9.551 -6.064 10.342 1.00 94.81 97 LEU A C 1
ATOM 792 O O . LEU A 1 97 ? 9.353 -7.184 10.816 1.00 94.81 97 LEU A O 1
ATOM 796 N N . PRO A 1 98 ? 10.406 -5.215 10.943 1.00 96.94 98 PRO A N 1
ATOM 797 C CA . PRO A 1 98 ? 11.074 -5.558 12.193 1.00 96.94 98 PRO A CA 1
ATOM 798 C C . PRO A 1 98 ? 10.067 -5.660 13.349 1.00 96.94 98 PRO A C 1
ATOM 800 O O . PRO A 1 98 ? 9.034 -4.987 13.362 1.00 96.94 98 PRO A O 1
ATOM 803 N N . SER A 1 99 ? 10.413 -6.432 14.387 1.00 96.00 99 SER A N 1
ATOM 804 C CA . SER A 1 99 ? 9.535 -6.699 15.544 1.00 96.00 99 SER A CA 1
ATOM 805 C C . SER A 1 99 ? 8.963 -5.431 16.200 1.00 96.00 99 SER A C 1
ATOM 807 O O . SER A 1 99 ? 7.800 -5.402 16.602 1.00 96.00 99 SER A O 1
ATOM 809 N N . ILE A 1 100 ? 9.747 -4.351 16.276 1.00 96.56 100 ILE A N 1
ATOM 810 C CA . ILE A 1 100 ? 9.294 -3.069 16.841 1.00 96.56 100 ILE A CA 1
ATOM 811 C C . ILE A 1 100 ? 8.176 -2.455 15.986 1.00 96.56 100 ILE A C 1
ATOM 813 O O . ILE A 1 100 ? 7.178 -1.978 16.528 1.00 96.56 100 ILE A O 1
ATOM 817 N N . SER A 1 101 ? 8.320 -2.481 14.660 1.00 95.81 101 SER A N 1
ATOM 818 C CA . SER A 1 101 ? 7.311 -1.964 13.731 1.00 95.81 101 SER A CA 1
ATOM 819 C C . SER A 1 101 ? 6.052 -2.828 13.731 1.00 95.81 101 SER A C 1
ATOM 821 O O . SER A 1 101 ? 4.955 -2.278 13.734 1.00 95.81 101 SER A O 1
ATOM 823 N N . LEU A 1 102 ? 6.191 -4.154 13.841 1.00 96.25 102 LEU A N 1
ATOM 824 C CA . LEU A 1 102 ? 5.058 -5.074 14.008 1.00 96.25 102 LEU A CA 1
ATOM 825 C C . LEU A 1 102 ? 4.236 -4.765 15.264 1.00 96.25 102 LEU A C 1
ATOM 827 O O . LEU A 1 102 ? 3.012 -4.681 15.193 1.00 96.25 102 LEU A O 1
ATOM 831 N N . LYS A 1 103 ? 4.893 -4.528 16.407 1.00 95.94 103 LYS A N 1
ATOM 832 C CA . LYS A 1 103 ? 4.202 -4.136 17.649 1.00 95.94 103 LYS A CA 1
ATOM 833 C C . LYS A 1 103 ? 3.450 -2.814 17.489 1.00 95.94 103 LYS A C 1
ATOM 835 O O . LYS A 1 103 ? 2.309 -2.707 17.927 1.00 95.94 103 LYS A O 1
ATOM 840 N N . LYS A 1 104 ? 4.066 -1.818 16.840 1.00 96.44 104 LYS A N 1
ATOM 841 C CA . LYS A 1 104 ? 3.416 -0.528 16.548 1.00 96.44 104 LYS A CA 1
ATOM 842 C C . LYS A 1 104 ? 2.191 -0.700 15.644 1.00 96.44 104 LYS A C 1
ATOM 844 O O . LYS A 1 104 ? 1.146 -0.126 15.943 1.00 96.44 104 LYS A O 1
ATOM 849 N N . LEU A 1 105 ? 2.305 -1.509 14.588 1.00 95.94 105 LEU A N 1
ATOM 850 C CA . LEU A 1 105 ? 1.201 -1.824 13.680 1.00 95.94 105 LEU A CA 1
ATOM 851 C C . LEU A 1 105 ? 0.051 -2.526 14.415 1.00 95.94 105 LEU A C 1
ATOM 853 O O . LEU A 1 105 ? -1.098 -2.120 14.269 1.00 95.94 105 LEU A O 1
ATOM 857 N N . GLY A 1 106 ? 0.354 -3.514 15.263 1.00 95.75 106 GLY A N 1
ATOM 858 C CA . GLY A 1 106 ? -0.651 -4.213 16.071 1.00 95.75 106 GLY A CA 1
ATOM 859 C C . GLY A 1 106 ? -1.437 -3.270 16.987 1.00 95.75 106 GLY A C 1
ATOM 860 O O . GLY A 1 106 ? -2.666 -3.329 17.029 1.00 95.75 106 GLY A O 1
ATOM 861 N N . THR A 1 107 ? -0.755 -2.338 17.660 1.00 97.00 107 THR A N 1
ATOM 862 C CA . THR A 1 107 ? -1.420 -1.297 18.461 1.00 97.00 107 THR A CA 1
ATOM 863 C C . THR A 1 107 ? -2.314 -0.398 17.602 1.00 97.00 107 THR A C 1
ATOM 865 O O . THR A 1 107 ? -3.436 -0.098 18.003 1.00 97.00 107 THR A O 1
ATOM 868 N N . ALA A 1 108 ? -1.852 0.014 16.416 1.00 96.50 108 ALA A N 1
ATOM 869 C CA . ALA A 1 108 ? -2.638 0.846 15.505 1.00 96.50 108 ALA A CA 1
ATOM 870 C C . ALA A 1 108 ? -3.919 0.138 15.027 1.00 96.50 108 ALA A C 1
ATOM 872 O O . ALA A 1 108 ? -4.992 0.739 15.054 1.00 96.50 108 ALA A O 1
ATOM 873 N N . ILE A 1 109 ? -3.831 -1.148 14.667 1.00 95.88 109 ILE A N 1
ATOM 874 C CA . ILE A 1 109 ? -4.987 -1.960 14.254 1.00 95.88 109 ILE A CA 1
ATOM 875 C C . ILE A 1 109 ? -5.978 -2.135 15.412 1.00 95.88 109 ILE A C 1
ATOM 877 O O . ILE A 1 109 ? -7.180 -1.967 15.220 1.00 95.88 109 ILE A O 1
ATOM 881 N N . ASN A 1 110 ? -5.496 -2.416 16.627 1.00 96.31 110 ASN A N 1
ATOM 882 C CA . ASN A 1 110 ? -6.368 -2.559 17.795 1.00 96.31 110 ASN A CA 1
ATOM 883 C C . ASN A 1 110 ? -7.115 -1.250 18.113 1.00 96.31 110 ASN A C 1
ATOM 885 O O . ASN A 1 110 ? -8.320 -1.254 18.367 1.00 96.31 110 ASN A O 1
ATOM 889 N N . ASN A 1 111 ? -6.423 -0.111 18.032 1.00 96.62 111 ASN A N 1
ATOM 890 C CA . ASN A 1 111 ? -7.052 1.199 18.197 1.00 96.62 111 ASN A CA 1
ATOM 891 C C . ASN A 1 111 ? -8.130 1.445 17.131 1.00 96.62 111 ASN A C 1
ATOM 893 O O . ASN A 1 111 ? -9.239 1.854 17.476 1.00 96.62 111 ASN A O 1
ATOM 897 N N . LEU A 1 112 ? -7.846 1.121 15.863 1.00 95.81 112 LEU A N 1
ATOM 898 C CA . LEU A 1 112 ? -8.816 1.229 14.772 1.00 95.81 112 LEU A CA 1
ATOM 899 C C . LEU A 1 112 ? -10.053 0.350 15.017 1.00 95.81 112 LEU A C 1
ATOM 901 O O . LEU A 1 112 ? -11.177 0.796 14.791 1.00 95.81 112 LEU A O 1
ATOM 905 N N . ALA A 1 113 ? -9.870 -0.873 15.520 1.00 94.50 113 ALA A N 1
ATOM 906 C CA . ALA A 1 113 ? -10.971 -1.769 15.868 1.00 94.50 113 ALA A CA 1
ATOM 907 C C . ALA A 1 113 ? -11.855 -1.183 16.984 1.00 94.50 113 ALA A C 1
ATOM 909 O O . ALA A 1 113 ? -13.081 -1.191 16.871 1.00 94.50 113 ALA A O 1
ATOM 910 N N . ILE A 1 114 ? -11.249 -0.606 18.029 1.00 94.62 114 ILE A N 1
ATOM 911 C CA . ILE A 1 114 ? -11.976 0.084 19.107 1.00 94.62 114 ILE A CA 1
ATOM 912 C C . ILE A 1 114 ? -12.764 1.282 18.556 1.00 94.62 114 ILE A C 1
ATOM 914 O O . ILE A 1 114 ? -13.918 1.492 18.937 1.00 94.62 114 ILE A O 1
ATOM 918 N N . GLU A 1 115 ? -12.164 2.082 17.674 1.00 93.62 115 GLU A N 1
ATOM 919 C CA . GLU A 1 115 ? -12.824 3.228 17.038 1.00 93.62 115 GLU A CA 1
ATOM 920 C C . GLU A 1 115 ? -14.007 2.796 16.167 1.00 93.62 115 GLU A C 1
ATOM 922 O O . GLU A 1 115 ? -15.105 3.337 16.315 1.00 93.62 115 GLU A O 1
ATOM 927 N N . LYS A 1 116 ? -13.826 1.771 15.327 1.00 93.19 116 LYS A N 1
ATOM 928 C CA . LYS A 1 116 ? -14.902 1.184 14.516 1.00 93.19 116 LYS A CA 1
ATOM 929 C C . LYS A 1 116 ? -16.037 0.656 15.383 1.00 93.19 116 LYS A C 1
ATOM 931 O O . LYS A 1 116 ? -17.190 1.009 15.151 1.00 93.19 116 LYS A O 1
ATOM 936 N N . GLN A 1 117 ? -15.717 -0.072 16.449 1.00 92.25 117 GLN A N 1
ATOM 937 C CA . GLN A 1 117 ? -16.716 -0.605 17.368 1.00 92.25 117 GLN A CA 1
ATOM 938 C C . GLN A 1 117 ? -17.519 0.504 18.069 1.00 92.25 117 GLN A C 1
ATOM 940 O O . GLN A 1 117 ? -18.723 0.356 18.284 1.00 92.25 117 GLN A O 1
ATOM 945 N N . LYS A 1 118 ? -16.881 1.625 18.433 1.00 91.94 118 LYS A N 1
ATOM 946 C CA . LYS A 1 118 ? -17.573 2.795 19.001 1.00 91.94 118 LYS A CA 1
ATOM 947 C C . LYS A 1 118 ? -18.517 3.445 17.989 1.00 91.94 118 LYS A C 1
ATOM 949 O O . LYS A 1 118 ? -19.627 3.814 18.363 1.00 91.94 118 LYS A O 1
ATOM 954 N N . LEU A 1 119 ? -18.095 3.567 16.729 1.00 89.62 119 LEU A N 1
ATOM 955 C CA . LEU A 1 119 ? -18.928 4.108 15.649 1.00 89.62 119 LEU A CA 1
ATOM 956 C C . LEU A 1 119 ? -20.149 3.217 15.379 1.00 89.62 119 LEU A C 1
ATOM 958 O O . LEU A 1 119 ? -21.259 3.728 15.256 1.00 89.62 119 LEU A O 1
ATOM 962 N N . GLU A 1 120 ? -19.963 1.897 15.357 1.00 88.12 120 GLU A N 1
ATOM 963 C CA . GLU A 1 120 ? -21.031 0.915 15.121 1.00 88.12 120 GLU A CA 1
ATOM 964 C C . GLU A 1 120 ? -22.028 0.829 16.280 1.00 88.12 120 GLU A C 1
ATOM 966 O O . GLU A 1 120 ? -23.238 0.745 16.066 1.00 88.12 120 GLU A O 1
ATOM 971 N N . LYS A 1 121 ? -21.542 0.892 17.525 1.00 80.56 121 LYS A N 1
ATOM 972 C CA . LYS A 1 121 ? -22.402 0.903 18.720 1.00 80.56 121 LYS A CA 1
ATOM 973 C C . LYS A 1 121 ? -23.098 2.256 18.937 1.00 80.56 121 LYS A C 1
ATOM 975 O O . LYS A 1 121 ? -24.076 2.325 19.685 1.00 80.56 121 LYS A O 1
ATOM 980 N N . GLY A 1 122 ? -22.647 3.304 18.246 1.00 57.84 122 GLY A N 1
ATOM 981 C CA . GLY A 1 122 ? -23.144 4.670 18.355 1.00 57.84 122 GLY A CA 1
ATOM 982 C C . GLY A 1 122 ? -22.843 5.313 19.711 1.00 57.84 122 GLY A C 1
ATOM 983 O O . GLY A 1 122 ? -22.628 4.647 20.722 1.00 57.84 122 GLY A O 1
ATOM 984 N N . ASP A 1 123 ? -22.914 6.644 19.755 1.00 56.28 123 ASP A N 1
ATOM 985 C CA . ASP A 1 123 ? -22.824 7.487 20.960 1.00 56.28 123 ASP A CA 1
ATOM 986 C C . ASP A 1 123 ? -24.052 7.320 21.896 1.00 56.28 123 ASP A C 1
ATOM 988 O O . ASP A 1 123 ? -24.571 8.250 22.510 1.00 56.28 123 ASP A O 1
ATOM 992 N N . LYS A 1 124 ? -24.581 6.095 21.999 1.00 54.00 124 LYS A N 1
ATOM 993 C CA . LYS A 1 124 ? -25.732 5.704 22.824 1.00 54.00 124 LYS A CA 1
ATOM 994 C C . LYS A 1 124 ? -25.301 5.311 24.241 1.00 54.00 124 LYS A C 1
ATOM 996 O O . LYS A 1 124 ? -25.901 4.443 24.865 1.00 54.00 124 LYS A O 1
ATOM 1001 N N . GLY A 1 125 ? -24.253 5.957 24.753 1.00 53.44 125 GLY A N 1
ATOM 1002 C CA . GLY A 1 125 ? -23.558 5.555 25.976 1.00 53.44 125 GLY A CA 1
ATOM 1003 C C . GLY A 1 125 ? -23.324 6.658 27.005 1.00 53.44 125 GLY A C 1
ATOM 1004 O O . GLY A 1 125 ? -22.454 6.492 27.850 1.00 53.44 125 GLY A O 1
ATOM 1005 N N . LYS A 1 126 ? -24.057 7.781 26.988 1.00 51.97 126 LYS A N 1
ATOM 1006 C CA . LYS A 1 126 ? -24.038 8.747 28.107 1.00 51.97 126 LYS A CA 1
ATOM 1007 C C . LYS A 1 126 ? -25.433 9.218 28.520 1.00 51.97 126 LYS A C 1
ATOM 1009 O O . LYS A 1 126 ? -25.794 10.384 28.418 1.00 51.97 126 LYS A O 1
ATOM 1014 N N . LYS A 1 127 ? -26.188 8.299 29.121 1.00 51.38 127 LYS A N 1
ATOM 1015 C CA . LYS A 1 127 ? -27.139 8.624 30.197 1.00 51.38 127 LYS A CA 1
ATOM 1016 C C . LYS A 1 127 ? -26.866 7.755 31.428 1.00 51.38 127 LYS A C 1
ATOM 1018 O O . LYS A 1 127 ? -27.763 7.095 31.928 1.00 51.38 127 LYS A O 1
ATOM 1023 N N . ASN A 1 128 ? -25.648 7.815 31.973 1.00 53.03 128 ASN A N 1
ATOM 1024 C CA . ASN A 1 128 ? -25.448 7.469 33.383 1.00 53.03 128 ASN A CA 1
ATOM 1025 C C . ASN A 1 128 ? -25.654 8.721 34.236 1.00 53.03 128 ASN A C 1
ATOM 1027 O O . ASN A 1 128 ? -24.730 9.449 34.591 1.00 53.03 128 ASN A O 1
ATOM 1031 N N . LYS A 1 129 ? -26.928 8.968 34.544 1.00 50.72 129 LYS A N 1
ATOM 1032 C CA . LYS A 1 129 ? -27.366 9.811 35.652 1.00 50.72 129 LYS A CA 1
ATOM 1033 C C . LYS A 1 129 ? -27.221 8.948 36.912 1.00 50.72 129 LYS A C 1
ATOM 1035 O O . LYS A 1 129 ? -28.092 8.135 37.191 1.00 50.72 129 LYS A O 1
ATOM 1040 N N . GLY A 1 130 ? -26.104 9.056 37.635 1.00 46.81 130 GLY A N 1
ATOM 1041 C CA . GLY A 1 130 ? -25.871 8.173 38.781 1.00 46.81 130 GLY A CA 1
ATOM 1042 C C . GLY A 1 130 ? -24.641 8.493 39.623 1.00 46.81 130 GLY A C 1
ATOM 1043 O O . GLY A 1 130 ? -23.619 7.844 39.478 1.00 46.81 130 GLY A O 1
ATOM 1044 N N . LYS A 1 131 ? -24.825 9.431 40.561 1.00 44.97 131 LYS A N 1
ATOM 1045 C CA . LYS A 1 131 ? -24.108 9.587 41.843 1.00 44.97 131 LYS A CA 1
ATOM 1046 C C . LYS A 1 131 ? -22.622 9.968 41.769 1.00 44.97 131 LYS A C 1
ATOM 1048 O O . LYS A 1 131 ? -21.735 9.157 41.539 1.00 44.97 131 LYS A O 1
ATOM 1053 N N . GLY A 1 132 ? -22.368 11.238 42.084 1.00 52.47 132 GLY A N 1
ATOM 1054 C CA . GLY A 1 132 ? -21.034 11.751 42.342 1.00 52.47 132 GLY A CA 1
ATOM 1055 C C . GLY A 1 132 ? -20.346 11.054 43.514 1.00 52.47 132 GLY A C 1
ATOM 1056 O O . GLY A 1 132 ? -20.945 10.830 44.562 1.00 52.47 132 GLY A O 1
ATOM 1057 N N . LYS A 1 133 ? -19.054 10.794 43.329 1.00 46.69 133 LYS A N 1
ATOM 1058 C CA . LYS A 1 133 ? -18.022 10.925 44.356 1.00 46.69 133 LYS A CA 1
ATOM 1059 C C . LYS A 1 133 ? -16.789 11.483 43.653 1.00 46.69 133 LYS A C 1
ATOM 1061 O O . LYS A 1 133 ? -16.101 10.763 42.938 1.00 46.69 133 LYS A O 1
ATOM 1066 N N . ALA A 1 134 ? -16.552 12.782 43.808 1.00 47.34 134 ALA A N 1
ATOM 1067 C CA . ALA A 1 134 ? -15.271 13.375 43.467 1.00 47.34 134 ALA A CA 1
ATOM 1068 C C . ALA A 1 134 ? -14.210 12.741 44.382 1.00 47.34 134 ALA A C 1
ATOM 1070 O O . ALA A 1 134 ? -14.256 12.938 45.595 1.00 47.34 134 ALA A O 1
ATOM 1071 N N . LYS A 1 135 ? -13.293 11.942 43.827 1.00 52.09 135 LYS A N 1
ATOM 1072 C CA . LYS A 1 135 ? -12.046 11.593 44.516 1.00 52.09 135 LYS A CA 1
ATOM 1073 C C . LYS A 1 135 ? -10.985 12.594 44.072 1.00 52.09 135 LYS A C 1
ATOM 1075 O O . LYS A 1 135 ? -10.630 12.662 42.899 1.00 52.09 135 LYS A O 1
ATOM 1080 N N . LEU A 1 136 ? -10.584 13.412 45.037 1.00 45.91 136 LEU A N 1
ATOM 1081 C CA . LEU A 1 136 ? -9.517 14.399 44.984 1.00 45.91 136 LEU A CA 1
ATOM 1082 C C . LEU A 1 136 ? -8.224 13.742 44.464 1.00 45.91 136 LEU A C 1
ATOM 1084 O O . LEU A 1 136 ? -7.842 12.6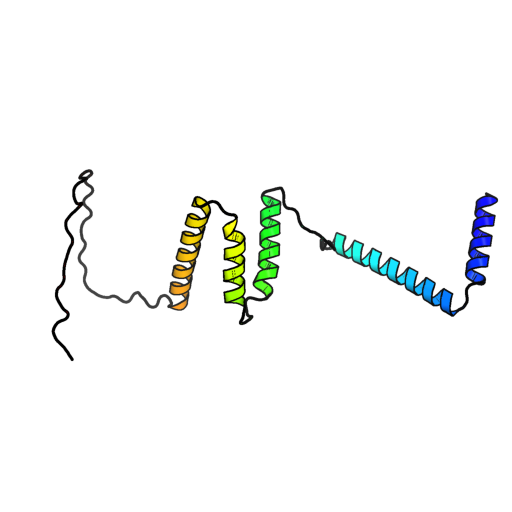79 44.951 1.00 45.91 136 LEU A O 1
ATOM 1088 N N . LYS A 1 137 ? -7.561 14.370 43.486 1.00 42.78 137 LYS A N 1
ATOM 1089 C CA . LYS A 1 137 ? -6.170 14.060 43.139 1.00 42.78 137 LYS A CA 1
ATOM 1090 C C . LYS A 1 137 ? -5.283 14.494 44.306 1.00 42.78 137 LYS A C 1
ATOM 1092 O O . LYS A 1 137 ? -5.399 15.636 44.743 1.00 42.78 137 LYS A O 1
ATOM 1097 N N . LEU A 1 138 ? -4.398 13.615 44.763 1.00 44.06 138 LEU A N 1
ATOM 1098 C CA . LEU A 1 138 ? -3.235 14.008 45.548 1.00 44.06 138 LEU A CA 1
ATOM 1099 C C . LEU A 1 138 ? -2.003 13.684 44.700 1.00 44.06 138 LEU A C 1
ATOM 1101 O O . LEU A 1 138 ? -1.680 12.518 44.490 1.00 44.06 138 LEU A O 1
ATOM 1105 N N . GLU A 1 139 ? -1.401 14.729 44.132 1.00 43.50 139 GLU A N 1
ATOM 1106 C CA . GLU A 1 139 ? -0.010 14.707 43.679 1.00 43.50 139 GLU A CA 1
ATOM 1107 C C . GLU A 1 139 ? 0.882 14.409 44.885 1.00 43.50 139 GLU A C 1
ATOM 1109 O O . GLU A 1 139 ? 0.738 15.028 45.939 1.00 43.50 139 GLU A O 1
ATOM 1114 N N . GLY A 1 140 ? 1.788 13.453 44.728 1.00 38.66 140 GLY A N 1
ATOM 1115 C CA . GLY A 1 140 ? 2.751 13.080 45.751 1.00 38.66 140 GLY A CA 1
ATOM 1116 C C . GLY A 1 140 ? 3.648 11.976 45.223 1.00 38.66 140 GLY A C 1
ATOM 1117 O O . GLY A 1 140 ? 3.271 10.809 45.235 1.00 38.66 140 GLY A O 1
ATOM 1118 N N . ASP A 1 141 ? 4.799 12.390 44.705 1.00 44.88 141 ASP A N 1
ATOM 1119 C CA . ASP A 1 141 ? 5.919 11.559 44.283 1.00 44.88 141 ASP A CA 1
ATOM 1120 C C . ASP A 1 141 ? 6.265 10.432 45.273 1.00 44.88 141 ASP A C 1
ATOM 1122 O O . ASP A 1 141 ? 6.224 10.611 46.490 1.00 44.88 141 ASP A O 1
ATOM 1126 N N . ASN A 1 142 ? 6.758 9.328 44.702 1.00 43.75 142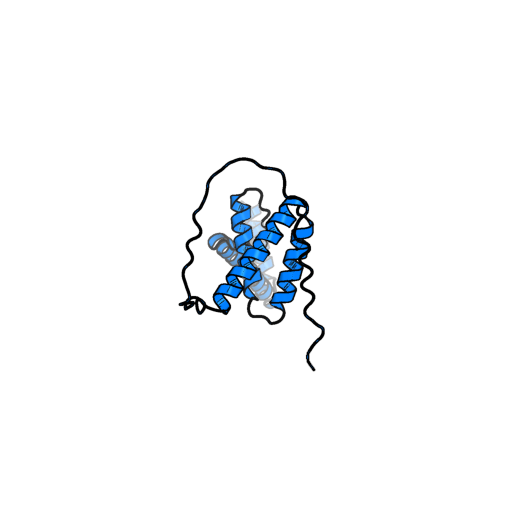 ASN A N 1
ATOM 1127 C CA . ASN A 1 142 ? 7.513 8.244 45.339 1.00 43.75 142 ASN A CA 1
ATOM 1128 C C . ASN A 1 142 ? 6.749 7.296 46.275 1.00 43.75 142 ASN A C 1
ATOM 1130 O O . ASN A 1 142 ? 6.587 7.564 47.456 1.00 43.75 142 ASN A O 1
ATOM 1134 N N . THR A 1 143 ? 6.460 6.084 45.792 1.00 41.75 143 THR A N 1
ATOM 1135 C CA . THR A 1 143 ? 6.778 4.841 46.526 1.00 41.75 143 THR A CA 1
ATOM 1136 C C . THR A 1 143 ? 6.700 3.639 45.580 1.00 41.75 143 THR A C 1
ATOM 1138 O O . THR A 1 143 ? 5.636 3.116 45.263 1.00 41.75 143 THR A O 1
ATOM 1141 N N . HIS A 1 144 ? 7.873 3.190 45.133 1.00 51.16 144 HIS A N 1
ATOM 1142 C CA . HIS A 1 144 ? 8.131 1.884 44.522 1.00 51.16 144 HIS A CA 1
ATOM 1143 C C . HIS A 1 144 ? 7.870 0.733 45.517 1.00 51.16 144 HIS A C 1
ATOM 1145 O O . HIS A 1 144 ? 8.797 0.024 45.902 1.00 51.16 144 HIS A O 1
ATOM 1151 N N . LEU A 1 145 ? 6.633 0.562 45.991 1.00 51.44 145 LEU A N 1
ATOM 1152 C CA . LEU A 1 145 ? 6.288 -0.540 46.892 1.00 51.44 145 LEU A CA 1
ATOM 1153 C C . LEU A 1 145 ? 4.779 -0.825 46.895 1.00 51.44 145 LEU A C 1
ATOM 1155 O O . LEU A 1 145 ? 4.065 -0.421 47.805 1.00 51.44 145 LEU A O 1
ATO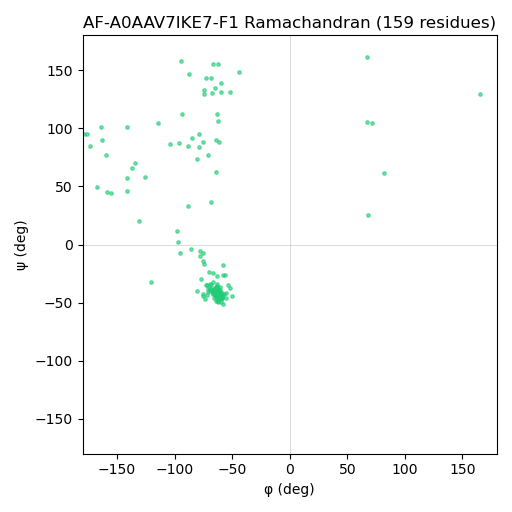M 1159 N N . ASN A 1 146 ? 4.284 -1.500 45.857 1.00 43.53 146 ASN A N 1
ATOM 1160 C CA . ASN A 1 146 ? 3.051 -2.295 45.957 1.00 43.53 146 ASN A CA 1
ATOM 1161 C C . ASN A 1 146 ? 2.986 -3.356 44.845 1.00 43.53 146 ASN A C 1
ATOM 1163 O O . ASN A 1 146 ? 1.990 -3.541 44.150 1.00 43.53 146 ASN A O 1
ATOM 1167 N N . GLU A 1 147 ? 4.114 -4.036 44.657 1.00 52.16 147 GLU A N 1
ATOM 1168 C CA . GLU A 1 147 ? 4.120 -5.410 44.170 1.00 52.16 147 GLU A CA 1
ATOM 1169 C C . GLU A 1 147 ? 3.657 -6.269 45.360 1.00 52.16 147 GLU A C 1
ATOM 1171 O O . GLU A 1 147 ? 4.185 -6.088 46.454 1.00 52.16 147 GLU A O 1
ATOM 1176 N N . TYR A 1 148 ? 2.662 -7.143 45.156 1.00 48.31 148 TYR A N 1
ATOM 1177 C CA . TYR A 1 148 ? 2.026 -8.019 46.162 1.00 48.31 148 TYR A CA 1
ATOM 1178 C C . TYR A 1 148 ? 0.923 -7.432 47.073 1.00 48.31 148 TYR A C 1
ATOM 1180 O O . TYR A 1 148 ? 1.033 -7.532 48.286 1.00 48.31 148 TYR A O 1
ATOM 1188 N N . ASP A 1 149 ? -0.204 -6.955 46.522 1.00 47.06 149 ASP A N 1
ATOM 1189 C CA . ASP A 1 149 ? -1.516 -7.226 47.158 1.00 47.06 149 ASP A CA 1
ATOM 1190 C C . ASP A 1 149 ? -2.710 -6.972 46.212 1.00 47.06 149 ASP A C 1
ATOM 1192 O O . ASP A 1 149 ? -3.222 -5.860 46.118 1.00 47.06 149 ASP A O 1
ATOM 1196 N N . SER A 1 150 ? -3.146 -7.988 45.457 1.00 43.03 150 SER A N 1
ATOM 1197 C 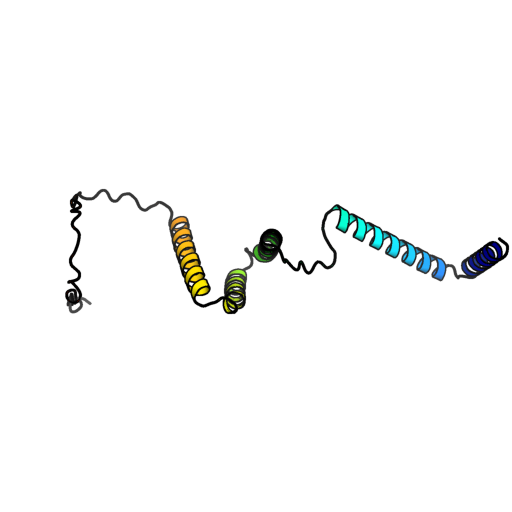CA . SER A 1 150 ? -4.530 -8.067 44.945 1.00 43.03 150 SER A CA 1
ATOM 1198 C C . SER A 1 150 ? -4.836 -9.460 44.377 1.00 43.03 150 SER A C 1
ATOM 1200 O O . SER A 1 150 ? -5.366 -9.595 43.273 1.00 43.03 150 SER A O 1
ATOM 1202 N N . TYR A 1 151 ? -4.538 -10.515 45.139 1.00 43.22 151 TYR A N 1
ATOM 1203 C CA . TYR A 1 151 ? -5.275 -11.773 44.996 1.00 43.22 151 TYR A CA 1
ATOM 1204 C C . TYR A 1 151 ? -6.590 -11.632 45.768 1.00 43.22 151 TYR A C 1
ATOM 1206 O O . TYR A 1 151 ? -6.761 -12.181 46.851 1.00 43.22 151 TYR A O 1
ATOM 1214 N N . THR A 1 152 ? -7.523 -10.856 45.219 1.00 44.53 152 THR A N 1
ATOM 1215 C CA . THR A 1 152 ? -8.929 -10.920 45.627 1.00 44.53 152 THR A CA 1
ATOM 1216 C C . THR A 1 152 ? -9.548 -12.130 44.938 1.00 44.53 152 THR A C 1
ATOM 1218 O O . THR A 1 152 ? -10.118 -12.047 43.854 1.00 44.53 152 THR A O 1
ATOM 1221 N N . TYR A 1 153 ? -9.344 -13.283 45.573 1.00 44.38 153 TYR A N 1
ATOM 1222 C CA . TYR A 1 153 ? -10.154 -14.483 45.407 1.00 44.38 153 TYR A CA 1
ATOM 1223 C C . TYR A 1 153 ? -11.564 -14.123 45.909 1.00 44.38 153 TYR A C 1
ATOM 1225 O O . TYR A 1 153 ? -11.832 -14.174 47.107 1.00 44.38 153 TYR A O 1
ATOM 1233 N N . ASP A 1 154 ? -12.423 -13.618 45.019 1.00 45.88 154 ASP A N 1
ATOM 1234 C CA . ASP A 1 154 ? -13.855 -13.478 45.304 1.00 45.88 154 ASP A CA 1
ATOM 1235 C C . ASP A 1 154 ? -14.527 -14.813 44.977 1.00 45.88 154 ASP A C 1
ATOM 1237 O O . ASP A 1 154 ? -14.869 -15.134 43.837 1.00 45.88 154 ASP A O 1
ATOM 1241 N N . ASP A 1 155 ? -14.579 -15.613 46.031 1.00 54.88 155 ASP A N 1
ATOM 1242 C CA . ASP A 1 155 ? -15.163 -16.934 46.177 1.00 54.88 155 ASP A CA 1
ATOM 1243 C C . ASP A 1 155 ? -16.700 -16.812 46.141 1.00 54.88 155 ASP A C 1
ATOM 1245 O O . ASP A 1 155 ? -17.356 -16.783 47.178 1.00 54.88 155 ASP A O 1
ATOM 1249 N N . ASN A 1 156 ? -17.284 -16.632 44.949 1.00 54.22 156 ASN A N 1
ATOM 1250 C CA . ASN A 1 156 ? -18.732 -16.420 44.789 1.00 54.22 156 ASN A CA 1
ATOM 1251 C C . ASN A 1 156 ? -19.341 -17.119 43.558 1.00 54.22 156 ASN A C 1
ATOM 1253 O O . ASN A 1 156 ? -20.148 -16.535 42.837 1.00 54.22 156 ASN A O 1
ATOM 1257 N N . TYR A 1 157 ? -19.003 -18.391 43.327 1.00 52.75 157 TYR A N 1
ATOM 1258 C CA . TYR A 1 157 ? -19.812 -19.266 42.465 1.00 52.75 157 TYR A CA 1
ATOM 1259 C C . TYR A 1 157 ? -19.969 -20.660 43.079 1.00 52.75 157 TYR A C 1
ATOM 1261 O O . TYR A 1 157 ? -19.488 -21.649 42.538 1.00 52.75 157 TYR A O 1
ATOM 1269 N N . ASP A 1 158 ? -20.674 -20.709 44.210 1.00 55.50 158 ASP A N 1
ATOM 1270 C CA . ASP A 1 158 ? -21.271 -21.935 44.746 1.00 55.50 158 ASP A CA 1
ATOM 1271 C C . ASP A 1 158 ? -22.651 -21.614 45.355 1.00 55.50 158 ASP A C 1
ATOM 1273 O O . ASP A 1 158 ? -22.861 -21.774 46.548 1.00 55.50 158 ASP A O 1
ATOM 1277 N N . ASP A 1 159 ? -23.564 -21.042 44.551 1.00 64.94 159 ASP A N 1
ATOM 1278 C CA . ASP A 1 159 ? -25.022 -21.093 44.788 1.00 64.94 159 ASP A CA 1
ATOM 1279 C C . ASP A 1 159 ? -25.797 -20.416 43.632 1.00 64.94 159 ASP A C 1
ATOM 1281 O O . ASP A 1 159 ? -25.908 -19.192 43.613 1.00 64.94 159 ASP A O 1
ATOM 1285 N N . PHE A 1 160 ? -26.274 -21.183 42.636 1.00 51.62 160 PHE A N 1
ATOM 1286 C CA . PHE A 1 160 ? -27.647 -21.154 42.069 1.00 51.62 160 PHE A CA 1
ATOM 1287 C C . PHE A 1 160 ? -27.730 -21.900 40.715 1.00 51.62 160 PHE A C 1
ATOM 1289 O O . PHE A 1 160 ? -26.940 -21.637 39.813 1.00 51.62 160 PHE A O 1
ATOM 1296 N N . MET A 1 161 ? -28.723 -22.797 40.629 1.00 50.28 161 MET A N 1
ATOM 1297 C CA . MET A 1 161 ? -29.243 -23.598 39.495 1.00 50.28 161 MET A CA 1
ATOM 1298 C C . MET A 1 161 ? -28.815 -23.272 38.057 1.00 50.28 161 MET A C 1
ATOM 1300 O O . MET A 1 161 ? -29.056 -22.131 37.603 1.00 50.28 161 MET A O 1
#

Radius of gyration: 35.66 Å; Cα contacts (8 Å, |Δi|>4): 18; chains: 1; bounding box: 49×38×106 Å

Secondary structure (DSSP, 8-state):
-HHHHHHHHHHHHHHHSS-HHHHHHHHHHHHHHHHHHHHHHHHHHHT--TT------SHHHHHHHHHHHHHHHHTTTTSTTHHHHHHHHHHHHHTTS-HHHHHHHHHHHHHHHHHHHHHHH-S-----------------------SS---------SS--

InterPro domains:
  IPR013906 Eukaryotic translation initiation factor 3 subunit J [PF08597] (3-161)
  IPR013906 Eukaryotic translation initiation factor 3 subunit J [PTHR21681] (2-161)
  IPR023194 Eukaryotic translation initiation factor 3-like domain superfamily [G3DSA:1.10.246.60] (52-126)

Sequence (161 aa):
RKAREEAEKKAKEKEEAMTPEERRAEQLRRQKMAEEADLRLAMETFGVAPDDVLIPDTKEEFEQYAESLLHQINLYKSHAEYPTFAEDLISRIAVNLPSISLKKLGTAINNLAIEKQKLEKGDKGKKNKGKGKAKLKLEGDNTHLNEYDSYTYDDNYDDFM

pLDDT: mean 74.19, std 18.76, range [38.66, 97.19]

Solvent-accessible surface area (backbone atoms only — not comparable to full-atom values): 10285 Å² total; per-residue (Å²): 110,68,72,57,56,51,51,50,50,56,48,51,54,52,62,69,70,46,51,78,65,54,51,50,52,52,50,52,50,54,48,50,55,48,51,52,51,50,49,51,49,49,22,62,77,7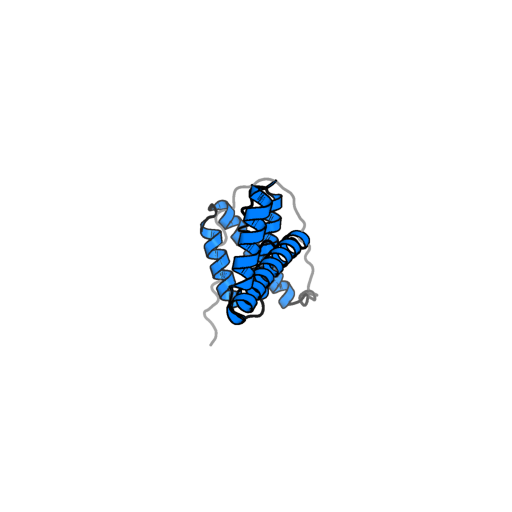3,70,49,67,94,77,68,78,77,76,60,84,48,75,68,43,44,52,54,49,49,54,54,51,50,54,63,61,52,71,47,66,84,44,89,63,33,66,63,51,50,55,51,51,53,51,68,57,49,71,80,49,55,72,70,56,46,55,52,49,52,52,52,52,53,51,50,51,54,51,51,51,47,61,74,65,42,92,82,78,81,82,83,86,74,80,91,76,89,76,79,85,77,90,74,84,86,76,100,76,77,84,88,82,79,86,77,81,78,90,77,86,87,83,82,135

Mean predicted aligned error: 19.81 Å

Foldseek 3Di:
DVVVVVVVVVVVVVQVPDDPVVVVVVVVVVVVVVVVVVVCVVCVVVVNHPDDPQPDDDPVSVVVVVVVVCVVLCVCVVPPCSVVVVVVVCVVVCVPDDPVVNVVVVVVVVVVVVVVVDVVVDPPPPPPPDDDDDDDDDDDDDDPDDPDDDPPPPPPPDDDD